Protein AF-A0A0B6YK79-F1 (afdb_monomer_lite)

Secondary structure (DSSP, 8-state):
-HHHHHHHHHHHHHHHT-SSS-------HHHHHH-SSHHHHHHHHHHHTTT--S-HHHHHHHHHHHHHHHTT-

Sequence (73 aa):
RLGVEMWVFDELRKLYNSESDDHDCELDLEELLDLDTESERRDYIMTQLHDVKQSQDIVNKFVEELLKRAKTL

pLDDT: mean 87.3, std 9.5, range [56.59, 95.88]

Radius of gyration: 11.53 Å; chains: 1; bounding box: 27×22×28 Å

InterPro domains:
  IPR008025 CPI-17 [PF05361] (1-72)
  IPR008025 CPI-17 [PTHR16188] (1-73)
  IPR036658 CPI-17 superfamily [G3DSA:1.10.150.220] (1-73)
  IPR036658 CPI-17 superfamily [SSF81790] (1-73)

Foldseek 3Di:
DVVLVVVLQVLVCVQQVDPDPPDQAPDDLVVLLPDDDLVVSLVSQCVSCVPGPDDPVSSVVSSVVSSVVSVVD

Organism: NCBI:txid1028688

Structure (mmCIF, N/CA/C/O backbone):
data_AF-A0A0B6YK79-F1
#
_entry.id   AF-A0A0B6YK79-F1
#
loop_
_atom_site.group_PDB
_atom_site.id
_atom_site.type_symbol
_atom_site.label_atom_id
_atom_site.label_alt_id
_atom_site.label_comp_id
_atom_site.label_asym_id
_atom_site.label_entity_id
_atom_site.label_seq_id
_atom_site.pdbx_PDB_ins_code
_atom_site.Cartn_x
_atom_site.Cartn_y
_atom_site.Cartn_z
_atom_site.occupancy
_atom_site.B_iso_or_equiv
_atom_site.auth_seq_id
_atom_site.auth_comp_id
_atom_site.auth_asym_id
_atom_site.auth_atom_id
_atom_site.pdbx_PDB_model_num
ATOM 1 N N . ARG A 1 1 ? -7.766 10.047 2.183 1.00 75.38 1 ARG A N 1
ATOM 2 C CA . ARG A 1 1 ? -7.918 9.213 0.968 1.00 75.38 1 ARG A CA 1
ATOM 3 C C . ARG A 1 1 ? -7.100 9.706 -0.225 1.00 75.38 1 ARG A C 1
ATOM 5 O O . ARG A 1 1 ? -5.963 9.269 -0.328 1.00 75.38 1 ARG A O 1
ATOM 12 N N . LEU A 1 2 ? -7.563 10.696 -1.002 1.00 81.00 2 LEU A N 1
ATOM 13 C CA . LEU A 1 2 ? -6.867 11.179 -2.215 1.00 81.00 2 LEU A CA 1
ATOM 14 C C . LEU A 1 2 ? -5.378 11.534 -2.012 1.00 81.00 2 LEU A C 1
ATOM 16 O O . LEU A 1 2 ? -4.540 11.243 -2.853 1.00 81.00 2 LEU A O 1
ATOM 20 N N . GLY A 1 3 ? -5.023 12.132 -0.869 1.00 87.06 3 GLY A N 1
ATOM 21 C CA . GLY A 1 3 ? -3.630 12.494 -0.582 1.00 87.06 3 GLY A CA 1
ATOM 22 C C . GLY A 1 3 ? -2.677 11.302 -0.413 1.00 87.06 3 GLY A C 1
ATOM 23 O O . GLY A 1 3 ? -1.487 11.447 -0.679 1.00 87.06 3 GLY A O 1
ATOM 24 N N . VAL A 1 4 ? -3.173 10.137 0.020 1.00 87.44 4 VAL A N 1
ATOM 25 C CA . VAL A 1 4 ? -2.349 8.920 0.115 1.00 87.44 4 VAL A CA 1
ATOM 26 C C . VAL A 1 4 ? -2.251 8.252 -1.248 1.00 87.44 4 VAL A C 1
ATOM 28 O O . VAL A 1 4 ? -1.151 7.886 -1.632 1.00 87.44 4 VAL A O 1
ATOM 31 N N . GLU A 1 5 ? -3.351 8.194 -2.004 1.00 88.00 5 GLU A N 1
ATOM 32 C CA . GLU A 1 5 ? -3.365 7.704 -3.392 1.00 88.00 5 GLU A CA 1
ATOM 33 C C . GLU A 1 5 ? -2.346 8.468 -4.252 1.00 88.00 5 GLU A C 1
ATOM 35 O O . GLU A 1 5 ? -1.445 7.861 -4.823 1.00 88.00 5 GLU A O 1
ATOM 40 N N . MET A 1 6 ? -2.395 9.807 -4.257 1.00 88.19 6 MET A N 1
ATOM 41 C CA . MET A 1 6 ? -1.428 10.632 -4.998 1.00 88.19 6 MET A CA 1
ATOM 42 C C . MET A 1 6 ? 0.022 10.404 -4.549 1.00 88.19 6 MET A C 1
ATOM 44 O O . MET A 1 6 ? 0.925 10.363 -5.379 1.00 88.19 6 MET A O 1
ATOM 48 N N . TRP A 1 7 ? 0.252 10.241 -3.242 1.00 92.06 7 TRP A N 1
ATOM 49 C CA . TRP A 1 7 ? 1.589 9.957 -2.721 1.00 92.06 7 TRP A CA 1
ATOM 50 C C . TRP A 1 7 ? 2.101 8.584 -3.172 1.00 92.06 7 TRP A C 1
ATOM 52 O O . TRP A 1 7 ? 3.261 8.483 -3.559 1.00 92.06 7 TRP A O 1
ATOM 62 N N . VAL A 1 8 ? 1.252 7.551 -3.165 1.00 90.81 8 VAL A N 1
ATOM 63 C CA . VAL A 1 8 ? 1.616 6.211 -3.649 1.00 90.81 8 VAL A CA 1
ATOM 64 C C . VAL A 1 8 ? 2.030 6.270 -5.115 1.00 90.81 8 VAL A C 1
ATOM 66 O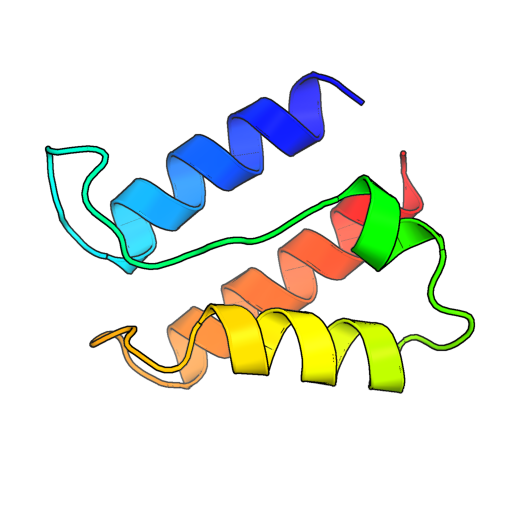 O . VAL A 1 8 ? 3.102 5.774 -5.445 1.00 90.81 8 VAL A O 1
ATOM 69 N 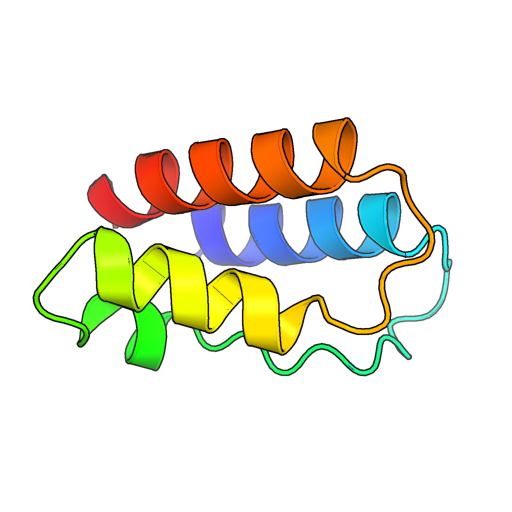N . PHE A 1 9 ? 1.260 6.946 -5.973 1.00 87.56 9 PHE A N 1
ATOM 70 C CA . PHE A 1 9 ? 1.621 7.120 -7.386 1.00 87.56 9 PHE A CA 1
ATOM 71 C C . PHE A 1 9 ? 2.988 7.795 -7.577 1.00 87.56 9 PHE A C 1
ATOM 73 O O . PHE A 1 9 ? 3.788 7.373 -8.414 1.00 87.56 9 PHE A O 1
ATOM 80 N N . ASP A 1 10 ? 3.286 8.842 -6.807 1.00 89.12 10 ASP A N 1
ATOM 81 C CA . ASP A 1 10 ? 4.574 9.536 -6.896 1.00 89.12 10 ASP A CA 1
ATOM 82 C C . ASP A 1 10 ? 5.741 8.678 -6.397 1.00 89.12 10 ASP A C 1
ATOM 84 O O . ASP A 1 10 ? 6.828 8.700 -6.979 1.00 89.12 10 ASP A O 1
ATOM 88 N N . GLU A 1 11 ? 5.540 7.931 -5.315 1.00 90.81 11 GLU A N 1
ATOM 89 C CA . GLU A 1 11 ? 6.580 7.072 -4.758 1.00 90.81 11 GLU A CA 1
ATOM 90 C C . GLU A 1 11 ? 6.822 5.824 -5.602 1.00 90.81 11 GLU A C 1
ATOM 92 O O . GLU A 1 11 ? 7.980 5.456 -5.773 1.00 90.81 11 GLU A O 1
ATOM 97 N N . LEU A 1 12 ? 5.787 5.216 -6.190 1.00 89.19 12 LEU A N 1
ATOM 98 C CA . LEU A 1 12 ? 5.951 4.101 -7.125 1.00 89.19 12 LEU A CA 1
ATOM 99 C C . LEU A 1 12 ? 6.776 4.536 -8.343 1.00 89.19 12 LEU A C 1
ATOM 101 O O . LEU A 1 12 ? 7.750 3.866 -8.675 1.00 89.19 12 LEU A O 1
ATOM 105 N N . ARG A 1 13 ? 6.515 5.718 -8.918 1.00 86.12 13 ARG A N 1
ATOM 106 C CA . ARG A 1 13 ? 7.345 6.261 -10.014 1.00 86.12 13 ARG A CA 1
ATOM 107 C C . ARG A 1 13 ? 8.817 6.407 -9.639 1.00 86.12 13 ARG A C 1
ATOM 109 O O . ARG A 1 13 ? 9.706 6.056 -10.418 1.00 86.12 13 ARG A O 1
ATOM 116 N N . LYS A 1 14 ? 9.101 6.874 -8.419 1.00 87.25 14 LYS A N 1
ATOM 117 C CA . LYS A 1 14 ? 10.479 6.950 -7.898 1.00 87.25 14 LYS A CA 1
ATOM 118 C C . LYS A 1 14 ? 11.080 5.566 -7.677 1.00 87.25 14 LYS A C 1
ATOM 120 O O . LYS A 1 14 ? 12.254 5.358 -7.978 1.00 87.25 14 LYS A O 1
ATOM 125 N N . LEU A 1 15 ? 10.289 4.638 -7.146 1.00 87.94 15 LEU A N 1
ATOM 126 C CA . LEU A 1 15 ? 10.717 3.286 -6.817 1.00 87.94 15 LEU A CA 1
ATOM 127 C C . LEU A 1 15 ? 11.075 2.506 -8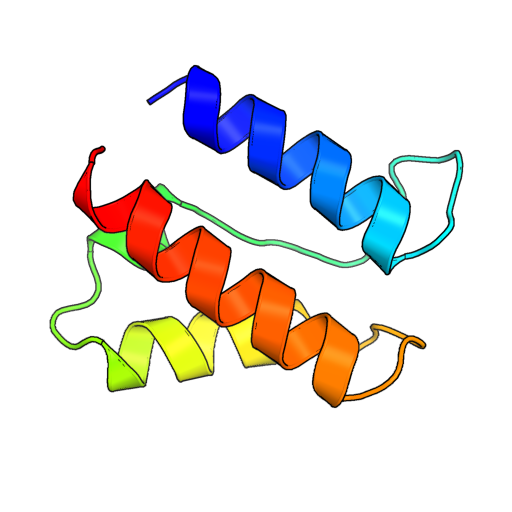.088 1.00 87.94 15 LEU A C 1
ATOM 129 O O . LEU A 1 15 ? 12.144 1.908 -8.166 1.00 87.94 15 LEU A O 1
ATOM 133 N N . TYR A 1 16 ? 10.260 2.589 -9.132 1.00 86.75 16 TYR A N 1
ATOM 134 C CA . TYR A 1 16 ? 10.517 1.907 -10.399 1.00 86.75 16 TYR A CA 1
ATOM 135 C C . TYR A 1 16 ? 11.466 2.668 -11.331 1.00 86.75 16 TYR A C 1
ATOM 137 O O . TYR A 1 16 ? 11.934 2.101 -12.319 1.00 86.75 16 TYR A O 1
ATOM 145 N N . ASN A 1 17 ? 11.811 3.921 -11.001 1.00 78.75 17 ASN A N 1
ATOM 146 C CA . ASN A 1 17 ? 12.656 4.799 -11.817 1.00 78.75 17 ASN A CA 1
ATOM 147 C C . ASN A 1 17 ? 12.218 4.818 -13.292 1.00 78.75 17 ASN A C 1
ATOM 149 O O . ASN A 1 17 ? 13.047 4.794 -14.206 1.00 78.75 17 ASN A O 1
ATOM 153 N N . SER A 1 18 ? 10.908 4.797 -13.519 1.00 68.06 18 SER A N 1
ATOM 154 C CA . SER A 1 18 ? 10.325 4.827 -14.850 1.00 68.06 18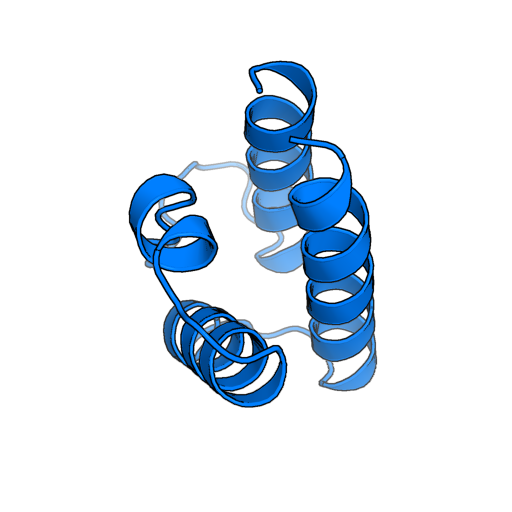 SER A CA 1
ATOM 155 C C . SER A 1 18 ? 9.462 6.076 -14.982 1.00 68.06 18 SER A C 1
ATOM 157 O O . SER A 1 18 ? 8.696 6.428 -14.089 1.00 68.06 18 SER A O 1
ATOM 159 N N . GLU A 1 19 ? 9.662 6.788 -16.092 1.00 58.28 19 GLU A N 1
ATOM 160 C CA . GLU A 1 19 ? 8.888 7.979 -16.451 1.00 58.28 19 GLU A CA 1
ATOM 161 C C . GLU A 1 19 ? 7.510 7.612 -17.029 1.00 58.28 19 GLU A C 1
ATOM 163 O O . GLU A 1 19 ? 6.647 8.482 -17.141 1.00 58.28 19 GLU A O 1
ATOM 168 N N . SER A 1 20 ? 7.302 6.338 -17.389 1.00 56.59 20 SER A N 1
ATOM 169 C CA . SER A 1 20 ? 6.007 5.783 -17.787 1.00 56.59 20 SER A CA 1
ATOM 170 C C . SER A 1 20 ? 5.341 5.051 -16.624 1.00 56.59 20 SER A C 1
ATOM 172 O O . SER A 1 20 ? 6.021 4.371 -15.857 1.00 56.59 20 SER A O 1
ATOM 174 N N . ASP A 1 21 ? 4.010 5.130 -16.552 1.00 59.44 21 ASP A N 1
ATOM 175 C CA . ASP A 1 21 ? 3.159 4.406 -15.589 1.00 59.44 21 ASP A CA 1
ATOM 176 C C . ASP A 1 21 ? 3.082 2.881 -15.867 1.00 59.44 21 ASP A C 1
ATOM 178 O O . ASP A 1 21 ? 2.234 2.192 -15.313 1.00 59.44 21 ASP A O 1
ATOM 182 N N . ASP A 1 22 ? 3.973 2.329 -16.703 1.00 57.62 22 ASP A N 1
ATOM 183 C CA . ASP A 1 22 ? 4.061 0.893 -17.024 1.00 57.62 22 ASP A CA 1
ATOM 184 C C . ASP A 1 22 ? 4.837 0.122 -15.938 1.00 57.62 22 ASP A C 1
ATOM 186 O O . ASP A 1 22 ? 5.800 -0.595 -16.220 1.00 57.62 22 ASP A O 1
ATOM 190 N N . HIS A 1 23 ? 4.501 0.334 -14.669 1.00 68.25 23 HIS A N 1
ATOM 191 C CA . HIS A 1 23 ? 4.993 -0.527 -13.594 1.00 68.25 23 HIS A CA 1
ATOM 192 C C . HIS A 1 23 ? 3.982 -1.666 -13.426 1.00 68.25 23 HIS A C 1
ATOM 194 O O . HIS A 1 23 ? 2.791 -1.386 -13.307 1.00 68.25 23 HIS A O 1
ATOM 200 N N . ASP A 1 24 ? 4.435 -2.922 -13.375 1.00 66.00 24 ASP A N 1
ATOM 201 C CA . ASP A 1 24 ? 3.585 -4.091 -13.079 1.00 66.00 24 ASP A CA 1
ATOM 202 C C . ASP A 1 24 ? 3.249 -4.136 -11.569 1.00 66.00 24 ASP A C 1
ATOM 204 O O . ASP A 1 24 ? 3.480 -5.123 -10.873 1.00 66.00 24 ASP A O 1
ATOM 208 N N . CYS A 1 25 ? 2.738 -3.024 -11.034 1.00 78.31 25 CYS A N 1
ATOM 209 C CA . CYS A 1 25 ? 2.370 -2.864 -9.634 1.00 78.31 25 CYS A CA 1
ATOM 210 C C . CYS A 1 25 ? 0.861 -2.617 -9.529 1.00 78.31 25 CYS A C 1
ATOM 212 O O . CYS A 1 25 ? 0.376 -1.531 -9.847 1.00 78.31 25 CYS A O 1
ATOM 214 N N . GLU A 1 26 ? 0.121 -3.615 -9.047 1.00 81.06 26 GLU A N 1
ATOM 215 C CA . GLU A 1 26 ? -1.338 -3.572 -8.869 1.00 81.06 26 GLU A CA 1
ATOM 216 C C . GLU A 1 26 ? -1.713 -3.263 -7.411 1.00 81.06 26 GLU A C 1
ATOM 218 O O . GLU A 1 26 ? -2.601 -3.876 -6.825 1.00 81.06 26 GLU A O 1
ATOM 223 N N . LEU A 1 27 ? -1.002 -2.323 -6.782 1.00 88.69 27 LEU A N 1
ATOM 224 C CA . LEU A 1 27 ? -1.229 -1.986 -5.379 1.00 88.69 27 LEU A CA 1
ATOM 225 C C . LEU A 1 27 ? -2.613 -1.338 -5.175 1.00 88.69 27 LEU A C 1
ATOM 227 O O . LEU A 1 27 ? -2.792 -0.151 -5.461 1.00 88.69 27 LEU A O 1
ATOM 231 N N . ASP A 1 28 ? -3.558 -2.089 -4.605 1.00 90.50 28 ASP A N 1
ATOM 232 C CA . ASP A 1 28 ? -4.892 -1.606 -4.240 1.00 90.50 28 ASP A CA 1
ATOM 233 C C . ASP A 1 28 ? -4.943 -1.182 -2.761 1.00 90.50 28 ASP A C 1
ATOM 235 O O . ASP A 1 28 ? -4.650 -1.945 -1.836 1.00 90.50 28 ASP A O 1
ATOM 239 N N . LEU A 1 29 ? -5.312 0.080 -2.521 1.00 90.50 29 LEU A N 1
ATOM 240 C CA . LEU A 1 29 ? -5.438 0.623 -1.171 1.00 90.50 29 LEU A CA 1
ATOM 241 C C . LEU A 1 29 ? -6.731 0.202 -0.471 1.00 90.50 29 LEU A C 1
ATOM 243 O O . LEU A 1 29 ? -6.751 0.210 0.757 1.00 90.50 29 LEU A O 1
ATOM 247 N N . GLU A 1 30 ? -7.796 -0.131 -1.200 1.00 90.94 30 GLU A N 1
ATOM 248 C CA . GLU A 1 30 ? -9.016 -0.677 -0.594 1.00 90.94 30 GLU A CA 1
ATOM 249 C C . GLU A 1 30 ? -8.726 -2.063 -0.018 1.00 90.94 30 GLU A C 1
ATOM 251 O O . GLU A 1 30 ? -8.938 -2.284 1.174 1.00 90.94 30 GLU A O 1
ATOM 256 N N . GLU A 1 31 ? -8.109 -2.937 -0.816 1.00 92.44 31 GLU A N 1
ATOM 257 C CA . GLU A 1 31 ? -7.692 -4.269 -0.372 1.00 92.44 31 GLU A CA 1
ATOM 258 C C . GLU A 1 31 ? -6.715 -4.188 0.809 1.00 92.44 31 GLU A C 1
ATOM 260 O O . GLU A 1 31 ? -6.886 -4.880 1.811 1.00 92.44 31 GLU A O 1
ATOM 265 N N . LEU A 1 32 ? -5.734 -3.277 0.754 1.00 92.94 32 LEU A N 1
ATOM 266 C CA . LEU A 1 32 ? -4.796 -3.054 1.857 1.00 92.94 32 LEU A CA 1
ATOM 267 C C . LEU A 1 32 ? -5.497 -2.664 3.171 1.00 92.94 32 LEU A C 1
ATOM 269 O O . LEU A 1 32 ? -5.048 -3.054 4.254 1.00 92.94 32 LEU A O 1
ATOM 273 N N . LEU A 1 33 ? -6.545 -1.841 3.099 1.00 90.81 33 LEU A N 1
ATOM 274 C CA . LEU A 1 33 ? -7.281 -1.379 4.278 1.00 90.81 33 LEU A CA 1
ATOM 275 C C . LEU A 1 33 ? -8.19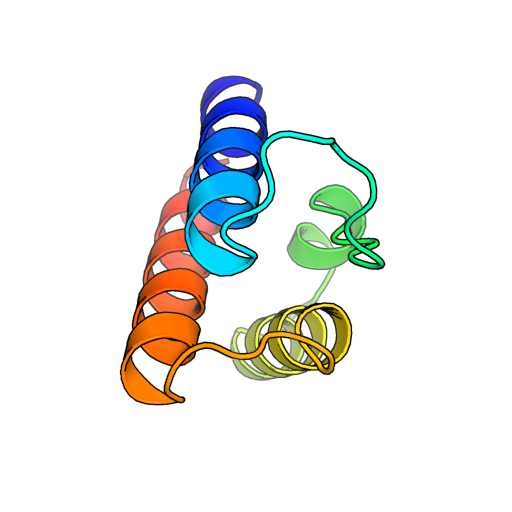1 -2.465 4.859 1.00 90.81 33 LEU A C 1
ATOM 277 O O . LEU A 1 33 ? -8.386 -2.468 6.078 1.00 90.81 33 LEU A O 1
ATOM 281 N N . ASP A 1 34 ? -8.671 -3.381 4.019 1.00 94.12 34 ASP A N 1
ATOM 282 C CA . ASP A 1 34 ? -9.517 -4.513 4.409 1.00 94.12 34 ASP A CA 1
ATOM 283 C C . ASP A 1 34 ? -8.744 -5.631 5.134 1.00 94.12 34 ASP A C 1
ATOM 285 O O . ASP A 1 34 ? -9.352 -6.468 5.800 1.00 94.12 34 ASP A O 1
ATOM 289 N N . LEU A 1 35 ? -7.407 -5.638 5.070 1.00 94.88 35 LEU A N 1
ATOM 290 C CA . LEU A 1 35 ? -6.570 -6.597 5.800 1.00 94.88 35 LEU A CA 1
ATOM 291 C C . LEU A 1 35 ? -6.532 -6.305 7.309 1.00 94.88 35 LEU A C 1
ATOM 293 O O . LEU A 1 35 ? -6.301 -5.165 7.742 1.00 94.88 35 LEU A O 1
ATOM 297 N N . ASP A 1 36 ? -6.662 -7.364 8.109 1.00 90.75 36 ASP A N 1
ATOM 298 C CA . ASP A 1 36 ? -6.841 -7.303 9.564 1.00 90.75 36 ASP A CA 1
ATOM 299 C C . ASP A 1 36 ? -5.553 -6.963 10.325 1.00 90.75 36 ASP A C 1
ATOM 301 O O . ASP A 1 36 ? -5.582 -6.251 11.337 1.00 90.75 36 ASP A O 1
ATOM 305 N N . THR A 1 37 ? -4.403 -7.460 9.862 1.00 93.75 37 THR A N 1
ATOM 306 C CA . THR A 1 37 ? -3.125 -7.303 10.566 1.00 93.75 37 THR A CA 1
ATOM 307 C C . THR A 1 37 ? -2.090 -6.518 9.769 1.00 93.75 37 THR A C 1
ATOM 309 O O . THR A 1 37 ? -2.026 -6.544 8.544 1.00 93.75 37 THR A O 1
ATOM 312 N N . GLU A 1 38 ? -1.193 -5.837 10.485 1.00 91.69 38 GLU A N 1
ATOM 313 C CA . GLU A 1 38 ? -0.072 -5.129 9.859 1.00 91.69 38 GLU A CA 1
ATOM 314 C C . GLU A 1 38 ? 0.891 -6.080 9.128 1.00 91.69 38 GLU A C 1
ATOM 316 O O . GLU A 1 38 ? 1.491 -5.687 8.131 1.00 91.69 38 GLU A O 1
ATOM 321 N N . SER A 1 39 ? 1.005 -7.334 9.587 1.00 94.31 39 SER A N 1
ATOM 322 C CA . SER A 1 39 ? 1.813 -8.358 8.914 1.00 94.31 39 SER A CA 1
ATOM 323 C C . SER A 1 39 ? 1.238 -8.700 7.543 1.00 94.31 39 SER A C 1
ATOM 325 O O . SER A 1 39 ? 1.973 -8.669 6.564 1.00 94.31 39 SER A O 1
ATOM 327 N N . GLU A 1 40 ? -0.073 -8.947 7.453 1.00 95.88 40 GLU A N 1
ATOM 328 C CA . GLU A 1 40 ? -0.743 -9.229 6.176 1.00 95.88 40 GLU A CA 1
ATOM 329 C C . GLU A 1 40 ? -0.609 -8.051 5.212 1.00 95.88 40 GLU A C 1
ATOM 331 O O . GLU A 1 40 ? -0.281 -8.236 4.044 1.00 95.88 40 GLU A O 1
ATOM 336 N N . ARG A 1 41 ? -0.777 -6.824 5.716 1.00 95.50 41 ARG A N 1
ATOM 337 C CA . ARG A 1 41 ? -0.589 -5.600 4.925 1.00 95.50 41 ARG A CA 1
ATOM 338 C C . ARG A 1 41 ? 0.830 -5.481 4.381 1.00 95.50 41 ARG A C 1
ATOM 340 O O . ARG A 1 41 ? 1.019 -5.125 3.222 1.00 95.50 41 ARG A O 1
ATOM 347 N N . ARG A 1 42 ? 1.836 -5.777 5.208 1.00 95.31 42 ARG A N 1
ATOM 348 C CA . ARG A 1 42 ? 3.244 -5.770 4.795 1.00 95.31 42 ARG A CA 1
ATOM 349 C C . ARG A 1 42 ? 3.500 -6.797 3.695 1.00 95.31 42 ARG A C 1
ATOM 351 O O . ARG A 1 42 ? 4.128 -6.457 2.695 1.00 95.31 42 ARG A O 1
ATOM 358 N N . ASP A 1 43 ? 3.014 -8.019 3.881 1.00 94.81 43 ASP A N 1
ATOM 359 C CA . ASP A 1 43 ? 3.205 -9.119 2.934 1.00 94.81 43 ASP A CA 1
ATOM 360 C C . ASP A 1 43 ? 2.494 -8.843 1.602 1.00 94.81 43 ASP A C 1
ATOM 362 O O . ASP A 1 43 ? 3.070 -9.075 0.535 1.00 94.81 43 ASP A O 1
ATOM 366 N N . TYR A 1 44 ? 1.294 -8.260 1.650 1.00 95.25 44 TYR A N 1
ATOM 367 C CA . TYR A 1 44 ? 0.566 -7.792 0.473 1.00 95.25 44 TYR A CA 1
ATOM 368 C C . TYR A 1 44 ? 1.377 -6.762 -0.318 1.00 95.25 44 TYR A C 1
ATOM 370 O O . TYR A 1 44 ? 1.677 -6.992 -1.488 1.00 95.25 44 TYR A O 1
ATOM 378 N N . ILE A 1 45 ? 1.820 -5.672 0.324 1.00 93.75 45 ILE A N 1
ATOM 379 C CA . ILE A 1 45 ? 2.601 -4.625 -0.356 1.00 93.75 45 ILE A CA 1
ATOM 380 C C . ILE A 1 45 ? 3.883 -5.220 -0.953 1.00 93.75 45 ILE A C 1
ATOM 382 O O . ILE A 1 45 ? 4.222 -4.940 -2.096 1.00 93.75 45 ILE A O 1
ATOM 386 N N . MET A 1 46 ? 4.593 -6.070 -0.209 1.00 92.25 46 MET A N 1
ATOM 387 C CA . MET A 1 46 ? 5.818 -6.711 -0.697 1.00 92.25 46 MET A CA 1
ATOM 388 C C . MET A 1 46 ? 5.573 -7.616 -1.910 1.00 92.25 46 MET A C 1
ATOM 390 O O . MET A 1 46 ? 6.419 -7.675 -2.800 1.00 92.25 46 MET A O 1
ATOM 394 N N . THR A 1 47 ? 4.419 -8.283 -1.971 1.00 92.75 47 THR A N 1
ATOM 395 C CA . THR A 1 47 ? 4.007 -9.087 -3.131 1.00 92.75 47 THR A CA 1
ATOM 396 C C . THR A 1 47 ? 3.745 -8.201 -4.350 1.00 92.75 47 THR A C 1
ATOM 398 O O . THR A 1 47 ? 4.196 -8.518 -5.450 1.00 92.75 47 THR A O 1
ATOM 401 N N . GLN A 1 48 ? 3.102 -7.048 -4.151 1.00 92.00 48 GLN A N 1
ATOM 402 C CA . GLN A 1 48 ? 2.857 -6.069 -5.218 1.00 92.00 48 GLN A CA 1
ATOM 403 C C . GLN A 1 48 ? 4.137 -5.388 -5.728 1.00 92.00 48 GLN A C 1
ATOM 405 O O . GLN A 1 48 ? 4.151 -4.867 -6.835 1.00 92.00 48 GLN A O 1
ATOM 410 N N . LEU A 1 49 ? 5.220 -5.401 -4.944 1.00 90.00 49 LEU A N 1
ATOM 411 C CA . LEU A 1 49 ? 6.512 -4.785 -5.276 1.00 90.00 49 LEU A CA 1
ATOM 412 C C . LEU A 1 49 ? 7.583 -5.801 -5.715 1.00 90.00 49 LEU A C 1
ATOM 414 O O . LEU A 1 49 ? 8.778 -5.498 -5.682 1.00 90.00 49 LEU A O 1
ATOM 418 N N . HIS A 1 50 ? 7.189 -7.024 -6.075 1.00 83.94 50 HIS A N 1
ATOM 419 C CA . HIS A 1 50 ? 8.113 -8.137 -6.325 1.00 83.94 50 HIS A CA 1
ATOM 420 C C . HIS A 1 50 ? 9.113 -7.906 -7.476 1.00 83.94 50 HIS A C 1
ATOM 422 O O . HIS A 1 50 ? 10.171 -8.537 -7.509 1.00 83.94 50 HIS A O 1
ATOM 428 N N . ASP A 1 51 ? 8.796 -7.023 -8.418 1.00 85.75 51 ASP A N 1
ATOM 429 C CA . ASP A 1 51 ? 9.581 -6.703 -9.614 1.00 85.75 51 ASP A CA 1
ATOM 430 C C . ASP A 1 51 ? 10.415 -5.410 -9.470 1.00 85.75 51 ASP A C 1
ATOM 432 O O . ASP A 1 51 ? 11.173 -5.035 -10.377 1.00 85.75 51 ASP A O 1
ATOM 436 N N . VAL A 1 52 ? 10.346 -4.751 -8.306 1.00 87.50 52 VAL A N 1
ATOM 437 C CA . VAL A 1 52 ? 11.145 -3.561 -7.994 1.00 87.50 52 VAL A CA 1
ATOM 438 C C . VAL A 1 52 ? 12.639 -3.882 -8.046 1.00 87.50 52 VAL A C 1
ATOM 440 O O . VAL A 1 52 ? 13.143 -4.780 -7.374 1.00 87.50 52 VAL A O 1
ATOM 443 N N . LYS A 1 53 ? 13.393 -3.069 -8.796 1.00 86.38 53 LYS A N 1
ATOM 444 C CA . LYS A 1 53 ? 14.857 -3.212 -8.945 1.00 86.38 53 LYS A CA 1
ATOM 445 C C . LYS A 1 53 ? 15.678 -2.445 -7.901 1.00 86.38 53 LYS A C 1
ATOM 447 O O . LYS A 1 53 ? 16.906 -2.519 -7.916 1.00 86.38 53 LYS A O 1
ATOM 452 N N . GLN A 1 54 ? 15.023 -1.669 -7.037 1.00 88.50 54 GLN A N 1
ATOM 453 C CA . GLN A 1 54 ? 15.675 -0.917 -5.960 1.00 88.50 54 GLN A CA 1
ATOM 454 C C . GLN A 1 54 ? 16.171 -1.844 -4.854 1.00 88.50 54 GLN A C 1
ATOM 456 O O . GLN A 1 54 ? 15.783 -3.005 -4.754 1.00 88.50 54 GLN A O 1
ATOM 461 N N . SER A 1 55 ? 17.032 -1.316 -3.984 1.00 91.81 55 SER A N 1
ATOM 462 C CA . SER A 1 55 ? 17.492 -2.078 -2.829 1.00 91.81 55 SER A CA 1
ATOM 463 C C . SER A 1 55 ? 16.350 -2.373 -1.857 1.00 91.81 55 SER A C 1
ATOM 465 O O . SER A 1 55 ? 15.430 -1.571 -1.676 1.00 91.81 55 SER A O 1
ATOM 467 N N . GLN A 1 56 ? 16.470 -3.500 -1.152 1.00 89.88 56 GLN A N 1
ATOM 468 C CA . GLN A 1 56 ? 15.503 -3.910 -0.135 1.00 89.88 56 GLN A CA 1
ATOM 469 C C . GLN A 1 56 ? 15.298 -2.838 0.947 1.00 89.88 56 GLN A C 1
ATOM 471 O O . GLN A 1 56 ? 14.195 -2.683 1.455 1.00 89.88 56 GLN A O 1
ATOM 476 N N . ASP A 1 57 ? 16.331 -2.055 1.272 1.00 92.94 57 ASP A N 1
ATOM 477 C CA . ASP A 1 57 ? 16.226 -0.947 2.227 1.00 92.94 57 ASP A CA 1
ATOM 478 C C . ASP A 1 57 ? 15.301 0.174 1.737 1.00 92.94 57 ASP A C 1
ATOM 480 O O . ASP A 1 57 ? 14.584 0.776 2.537 1.00 92.94 57 ASP A O 1
ATOM 484 N N . ILE A 1 58 ? 15.317 0.475 0.435 1.00 92.12 58 ILE A N 1
ATOM 485 C CA . ILE A 1 58 ? 14.439 1.484 -0.169 1.00 92.12 58 ILE A CA 1
ATOM 486 C C . ILE A 1 58 ? 13.003 0.957 -0.198 1.00 92.12 58 ILE A C 1
ATOM 488 O O . ILE A 1 58 ? 12.095 1.660 0.241 1.00 92.12 58 ILE A O 1
ATOM 492 N N . VAL A 1 59 ? 12.814 -0.295 -0.626 1.00 92.44 59 VAL A N 1
ATOM 493 C CA . VAL A 1 59 ? 11.502 -0.962 -0.629 1.00 92.44 59 VAL A CA 1
ATOM 494 C C . VAL A 1 59 ? 10.91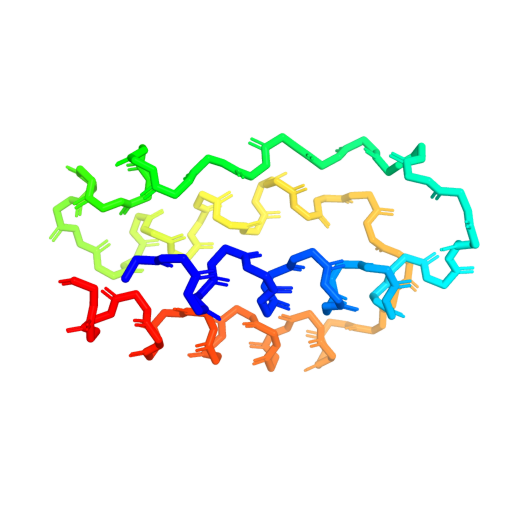2 -0.998 0.781 1.00 92.44 59 VAL A C 1
ATOM 496 O O . VAL A 1 59 ? 9.787 -0.560 0.996 1.00 92.44 59 VAL A O 1
ATOM 499 N N . ASN A 1 60 ? 11.695 -1.418 1.777 1.00 93.88 60 ASN A N 1
ATOM 500 C CA . ASN A 1 60 ? 11.258 -1.462 3.171 1.00 93.88 60 ASN A CA 1
ATOM 501 C C . ASN A 1 60 ? 10.844 -0.078 3.685 1.00 93.88 60 ASN A C 1
ATOM 503 O O . ASN A 1 60 ? 9.829 0.037 4.364 1.00 93.88 60 ASN A O 1
ATOM 507 N N . LYS A 1 61 ? 11.590 0.985 3.355 1.00 95.25 61 LYS A N 1
ATOM 508 C CA . LYS A 1 61 ? 11.207 2.356 3.734 1.00 95.25 61 LYS A CA 1
ATOM 509 C C . LYS A 1 61 ? 9.874 2.768 3.118 1.00 95.25 61 LYS A C 1
ATOM 511 O O . LYS A 1 61 ? 9.057 3.353 3.823 1.00 95.25 61 LYS A O 1
ATOM 516 N N . PHE A 1 62 ? 9.653 2.456 1.843 1.00 94.25 62 PHE A N 1
ATOM 517 C CA . PHE A 1 62 ? 8.378 2.718 1.179 1.00 94.25 62 PHE A CA 1
ATOM 518 C C . PHE A 1 62 ? 7.222 1.992 1.881 1.00 94.25 62 PHE A C 1
ATOM 520 O O . PHE A 1 62 ? 6.233 2.631 2.233 1.00 94.25 62 PHE A O 1
ATOM 527 N N . VAL A 1 63 ? 7.379 0.693 2.159 1.00 94.81 63 VAL A N 1
ATOM 528 C CA . VAL A 1 63 ? 6.367 -0.131 2.844 1.00 94.81 63 VAL A CA 1
ATOM 529 C C . VAL A 1 63 ? 6.004 0.458 4.210 1.00 94.81 63 VAL A C 1
ATOM 531 O O . VAL A 1 63 ? 4.828 0.650 4.509 1.00 94.81 63 VAL A O 1
ATOM 534 N N . GLU A 1 64 ? 7.000 0.801 5.029 1.00 95.62 64 GLU A N 1
ATOM 535 C CA . GLU A 1 64 ? 6.778 1.387 6.358 1.00 95.62 64 GLU A CA 1
ATOM 536 C C . GLU A 1 64 ? 6.044 2.737 6.284 1.00 95.62 64 GLU A C 1
ATOM 538 O O . GLU A 1 64 ? 5.150 3.014 7.087 1.00 95.62 64 GLU A O 1
ATOM 543 N N . GLU A 1 65 ? 6.390 3.591 5.318 1.00 95.38 65 GLU A N 1
ATOM 544 C CA . GLU A 1 65 ? 5.719 4.881 5.130 1.00 95.38 65 GLU A CA 1
ATOM 545 C C . GLU A 1 65 ? 4.291 4.726 4.593 1.00 95.38 65 GLU A C 1
ATOM 547 O O . GLU A 1 65 ? 3.388 5.436 5.051 1.00 95.38 65 GLU A O 1
ATOM 552 N N . LEU A 1 66 ? 4.052 3.766 3.695 1.00 94.62 66 LEU A N 1
ATOM 553 C CA . LEU A 1 66 ? 2.713 3.435 3.215 1.00 94.62 66 LEU A CA 1
ATOM 554 C C . LEU A 1 66 ? 1.829 2.950 4.367 1.00 94.62 66 LEU A C 1
ATOM 556 O O . LEU A 1 66 ? 0.740 3.487 4.561 1.00 94.62 66 LEU A O 1
ATOM 560 N N . LEU A 1 67 ? 2.310 2.018 5.193 1.00 94.00 67 LEU A N 1
ATOM 561 C CA . LEU A 1 67 ? 1.567 1.518 6.354 1.00 94.00 67 LEU A CA 1
ATOM 562 C C . LEU A 1 67 ? 1.219 2.638 7.345 1.00 94.00 67 LEU A C 1
ATOM 564 O O . LEU A 1 67 ? 0.100 2.688 7.860 1.00 94.00 67 LEU A O 1
ATOM 568 N N . LYS A 1 68 ? 2.143 3.575 7.598 1.00 93.62 68 LYS A N 1
ATOM 569 C CA . LYS A 1 68 ? 1.870 4.748 8.448 1.00 93.62 68 LYS A CA 1
ATOM 570 C C . LYS A 1 68 ? 0.789 5.647 7.857 1.00 93.62 68 LYS A C 1
ATOM 572 O O . LYS A 1 68 ? -0.094 6.087 8.588 1.00 93.62 68 LYS A O 1
ATOM 577 N N . ARG A 1 69 ? 0.847 5.924 6.554 1.00 92.38 69 ARG A N 1
ATOM 578 C CA . ARG A 1 69 ? -0.132 6.778 5.864 1.00 92.38 69 ARG A CA 1
ATOM 579 C C . ARG A 1 69 ? -1.495 6.107 5.752 1.00 92.38 69 ARG A C 1
ATOM 581 O O . ARG A 1 69 ? -2.503 6.777 5.961 1.00 92.38 69 ARG A O 1
ATOM 588 N N . ALA A 1 70 ? -1.534 4.798 5.522 1.00 88.88 70 ALA A N 1
ATOM 589 C CA . ALA A 1 70 ? -2.763 4.014 5.478 1.00 88.88 70 ALA A CA 1
ATOM 590 C C . ALA A 1 70 ? -3.524 4.047 6.815 1.00 88.88 70 ALA A C 1
ATOM 592 O O . ALA A 1 70 ? -4.745 4.064 6.823 1.00 88.88 70 ALA A O 1
ATOM 593 N N . LYS A 1 71 ? -2.833 4.165 7.957 1.00 87.06 71 LYS A N 1
ATOM 594 C CA . LYS A 1 71 ? -3.483 4.362 9.272 1.00 87.06 71 LYS A CA 1
ATOM 595 C C . LYS A 1 71 ? -4.190 5.713 9.426 1.00 87.06 71 LYS A C 1
ATOM 597 O O . LYS A 1 71 ? -4.957 5.888 10.366 1.00 87.06 71 LYS A O 1
ATOM 602 N N . THR A 1 72 ? -3.892 6.680 8.559 1.00 83.75 72 THR A N 1
ATOM 603 C CA . THR A 1 72 ? -4.508 8.019 8.566 1.00 83.75 72 THR A CA 1
ATOM 604 C C . THR A 1 72 ? -5.631 8.167 7.538 1.00 83.75 72 THR A C 1
ATOM 606 O O . THR A 1 72 ? -6.147 9.274 7.364 1.00 83.75 72 THR A O 1
ATOM 609 N N . LEU A 1 73 ? -5.956 7.082 6.825 1.00 77.56 73 LEU A N 1
ATOM 610 C CA . LEU A 1 73 ? -6.993 7.039 5.798 1.00 77.56 73 LEU A CA 1
ATOM 611 C C . LEU A 1 73 ? -8.403 6.913 6.361 1.00 77.56 73 LEU A C 1
ATOM 613 O O . LEU A 1 73 ? -8.574 6.279 7.423 1.00 77.56 73 LEU A O 1
#